Protein AF-A0A1I6E924-F1 (afdb_monomer_lite)

pLDDT: mean 87.47, std 10.41, range [47.47, 98.12]

Secondary structure (DSSP, 8-state):
--HHHHHHHHHHHHHHHHHHHHHHHHTSPPPEEEEEESSSEEEEES---SSHHHHHHHHHHHHHHHHHHTT----SEEEEEEEE-TT-SB-TTT-TTS-EEE-TT--SS--EEE--EEEEEEEETTS-EEEEE-SSS-EEEEE-TT--EEEE--TTHHHHHHHHHHHHT-GGGG-

Foldseek 3Di:
DPPVVVVVVVVVVVVVVVVVVVVVVLPDDKDFPDWDQDVATETEIQDFHDDPVRNVVSCVVCVVVSCVVVVVPDQAKHKYWYFYQVVHFAACVGCVPAPWDFDPPDPDPRRIGRGGTQWMWMAHNQRWIWIWGDDPDTWIWIQHNVRDIDTDDPPCPVVVVVVVVCVVPPPVVVD

Radius of gyration: 21.24 Å; chains: 1; bounding box: 61×48×50 Å

Sequence (175 aa):
MSNRRGHIFKKISLVFLIVALYNLWTLKPVTILYTGTERFNDVVVDHLPLTDRDRIQWFRNHREELKKRFNISNIFYYKIFVWDVGNGFTNHILSRHSDLYCFDKMQSEKNCIDKNRLLTIEVYIDGNEIYTVHGYSDITYTIGKDGIIKMNRDEHFFERVYDNVMQSINPLNYL

Structure (mmCIF, N/CA/C/O backbone):
data_AF-A0A1I6E924-F1
#
_entry.id   AF-A0A1I6E924-F1
#
loop_
_atom_site.group_PDB
_atom_site.id
_atom_site.type_symbol
_atom_site.label_atom_id
_atom_site.label_alt_id
_atom_site.label_comp_id
_atom_site.label_asym_id
_atom_site.label_entity_id
_atom_site.label_seq_id
_atom_site.pdbx_PDB_ins_code
_atom_site.Cartn_x
_atom_site.Cartn_y
_atom_site.Cartn_z
_atom_site.occupancy
_atom_site.B_iso_or_equiv
_atom_site.auth_seq_id
_atom_site.auth_comp_id
_atom_site.auth_asym_id
_atom_site.auth_atom_id
_atom_site.pdbx_PDB_model_num
ATOM 1 N N . MET A 1 1 ? -34.227 28.969 -28.175 1.00 47.47 1 MET A N 1
ATOM 2 C CA . MET A 1 1 ? -33.778 28.444 -26.856 1.00 47.47 1 MET A CA 1
ATOM 3 C C . MET A 1 1 ? -33.783 26.904 -26.730 1.00 47.47 1 MET A C 1
ATOM 5 O O . MET A 1 1 ? -33.523 26.406 -25.643 1.00 47.47 1 MET A O 1
ATOM 9 N N . SER A 1 2 ? -33.979 26.128 -27.811 1.00 58.66 2 SER A N 1
ATOM 10 C CA . SER A 1 2 ? -34.038 24.647 -27.760 1.00 58.66 2 SER A CA 1
ATOM 11 C C . SER A 1 2 ? -32.656 23.953 -27.776 1.00 58.66 2 SER A C 1
ATOM 13 O O . SER A 1 2 ? -32.424 22.994 -27.044 1.00 58.66 2 SER A O 1
ATOM 15 N N . ASN A 1 3 ? -31.677 24.501 -28.509 1.00 60.69 3 ASN A N 1
ATOM 16 C CA . ASN A 1 3 ? -30.399 23.815 -28.754 1.00 60.69 3 ASN A CA 1
ATOM 17 C C . ASN A 1 3 ? -29.500 23.681 -27.499 1.00 60.69 3 ASN A C 1
ATOM 19 O O . ASN A 1 3 ? -28.828 22.671 -27.306 1.00 60.69 3 ASN A O 1
ATOM 23 N N . ARG A 1 4 ? -29.532 24.654 -26.570 1.00 62.75 4 ARG A N 1
ATOM 24 C CA . ARG A 1 4 ? -28.708 24.607 -25.340 1.00 62.75 4 ARG A CA 1
ATOM 25 C C . ARG A 1 4 ? -29.098 23.467 -24.393 1.00 62.75 4 ARG A C 1
ATOM 27 O O . ARG A 1 4 ? -28.208 22.883 -23.784 1.00 62.75 4 ARG A O 1
ATOM 34 N N . ARG A 1 5 ? -30.388 23.116 -24.288 1.00 67.38 5 ARG A N 1
ATOM 35 C CA . ARG A 1 5 ? -30.843 22.015 -23.416 1.00 67.38 5 ARG A CA 1
ATOM 36 C C . ARG A 1 5 ? -30.330 20.665 -23.914 1.00 67.38 5 ARG A C 1
ATOM 38 O O . ARG A 1 5 ? -29.788 19.910 -23.117 1.00 67.38 5 ARG A O 1
ATOM 45 N N . GLY A 1 6 ? -30.397 20.403 -25.221 1.00 71.31 6 GLY A N 1
ATOM 46 C CA . GLY A 1 6 ? -29.863 19.170 -25.815 1.00 71.31 6 GLY A CA 1
ATOM 47 C C . GLY A 1 6 ? -28.355 18.998 -25.595 1.00 71.31 6 GLY A C 1
ATOM 48 O O . GLY A 1 6 ? -27.899 17.904 -25.267 1.00 71.31 6 GLY A O 1
ATOM 49 N N . HIS A 1 7 ? -27.577 20.082 -25.691 1.00 72.00 7 HIS A N 1
ATOM 50 C CA . HIS A 1 7 ? -26.144 20.046 -25.382 1.00 72.00 7 HIS A CA 1
ATOM 51 C C . HIS A 1 7 ? -25.854 19.804 -23.894 1.00 72.00 7 HIS A C 1
ATOM 53 O O . HIS A 1 7 ? -24.906 19.089 -23.577 1.00 72.00 7 HIS A O 1
ATOM 59 N N . ILE A 1 8 ? -26.663 20.357 -22.984 1.00 81.50 8 ILE A N 1
ATOM 60 C CA . ILE A 1 8 ? -26.522 20.125 -21.537 1.00 81.50 8 ILE A CA 1
ATOM 61 C C . ILE A 1 8 ? -26.845 18.665 -21.191 1.00 81.50 8 ILE A C 1
ATOM 63 O O . ILE A 1 8 ? -26.044 18.019 -20.521 1.00 81.50 8 ILE A O 1
ATOM 67 N N . PHE A 1 9 ? -27.943 18.106 -21.709 1.00 84.06 9 PHE A N 1
ATOM 68 C CA . PHE A 1 9 ? -28.298 16.701 -21.473 1.00 84.06 9 PHE A CA 1
ATOM 69 C C . PHE A 1 9 ? -27.243 15.724 -22.010 1.00 84.06 9 PHE A C 1
ATOM 71 O O . PHE A 1 9 ? -26.883 14.779 -21.311 1.00 84.06 9 PHE A O 1
ATOM 78 N N . LYS A 1 10 ? -26.676 15.977 -23.199 1.00 85.88 10 LYS A N 1
ATOM 79 C CA . LYS A 1 10 ? -25.568 15.168 -23.741 1.00 85.88 10 LYS A CA 1
ATOM 80 C C . LYS A 1 10 ? -24.323 15.217 -22.852 1.00 85.88 10 LYS A C 1
ATOM 82 O O . LYS A 1 10 ? -23.704 14.184 -22.624 1.00 85.88 10 LYS A O 1
ATOM 87 N N . LYS A 1 11 ? -23.971 16.393 -22.317 1.00 90.88 11 LYS A N 1
ATOM 88 C CA . LYS A 1 11 ? -22.838 16.539 -21.387 1.00 90.88 11 LYS A CA 1
ATOM 89 C C . LYS A 1 11 ? -23.079 15.800 -20.071 1.00 90.88 11 LYS A C 1
ATOM 91 O O . LYS A 1 11 ? -22.184 15.103 -19.613 1.00 90.88 11 LYS A O 1
ATOM 96 N N . ILE A 1 12 ? -24.279 15.906 -19.497 1.00 92.00 12 ILE A N 1
ATOM 97 C CA . ILE A 1 12 ? -24.643 15.186 -18.264 1.00 92.00 12 ILE A CA 1
ATOM 98 C C . ILE A 1 12 ? -24.572 13.672 -18.488 1.00 92.00 12 ILE A C 1
ATOM 100 O O . ILE A 1 12 ? -23.966 12.962 -17.691 1.00 92.00 12 ILE A O 1
ATOM 104 N N . SER A 1 13 ? -25.128 13.184 -19.599 1.00 92.56 13 SER A N 1
ATOM 105 C CA . SER A 1 13 ? -25.064 11.766 -19.963 1.00 92.56 13 SER A CA 1
ATOM 106 C C . SER A 1 13 ? -23.622 11.279 -20.143 1.00 92.56 13 SER A C 1
ATOM 108 O O . SER A 1 13 ? -23.290 10.197 -19.667 1.00 92.56 13 SER A O 1
ATOM 110 N N . LEU A 1 14 ? -22.748 12.089 -20.751 1.00 94.12 14 LEU A N 1
ATOM 111 C CA . LEU A 1 14 ? -21.329 11.761 -20.905 1.00 94.12 14 LEU A CA 1
ATOM 112 C C . LEU A 1 14 ? -20.602 11.676 -19.555 1.00 94.12 14 LEU A C 1
ATOM 114 O O . LEU A 1 14 ? -19.865 10.723 -19.324 1.00 94.12 14 LEU A O 1
ATOM 118 N N . VAL A 1 15 ? -20.826 12.635 -18.652 1.00 95.00 15 VAL A N 1
ATOM 119 C CA . VAL A 1 15 ? -20.234 12.605 -17.302 1.00 95.00 15 VAL A CA 1
ATOM 120 C C . VAL A 1 15 ? -20.700 11.368 -16.539 1.00 95.00 15 VAL A C 1
ATOM 122 O O . VAL A 1 15 ? -19.879 10.675 -15.945 1.00 95.00 15 VAL A O 1
ATOM 125 N N . PHE A 1 16 ? -21.993 11.046 -16.603 1.00 94.00 16 PHE A N 1
ATOM 126 C CA . PHE A 1 16 ? -22.534 9.848 -15.965 1.00 94.00 16 PHE A CA 1
ATOM 127 C C . PHE A 1 16 ? -21.889 8.567 -16.510 1.00 94.00 16 PHE A C 1
ATOM 129 O O . PHE A 1 16 ? -21.521 7.689 -15.735 1.00 94.00 16 PHE A O 1
ATOM 136 N N . LEU A 1 17 ? -21.688 8.483 -17.829 1.00 95.12 17 LEU A N 1
ATOM 137 C CA . LEU A 1 17 ? -21.018 7.349 -18.464 1.00 95.12 17 LEU A CA 1
ATOM 138 C C . LEU A 1 17 ? -19.559 7.210 -18.001 1.00 95.12 17 LEU A C 1
ATOM 140 O O . LEU A 1 17 ? -19.130 6.106 -17.685 1.00 95.12 17 LEU A O 1
ATOM 144 N N . ILE A 1 18 ? -18.813 8.315 -17.897 1.00 94.56 18 ILE A N 1
ATOM 145 C CA . ILE A 1 18 ? -17.428 8.310 -17.394 1.00 94.56 18 ILE A CA 1
ATOM 146 C C . ILE A 1 18 ? -17.382 7.824 -15.941 1.00 94.56 18 ILE A C 1
ATOM 148 O O . ILE A 1 18 ? -16.581 6.953 -15.611 1.00 94.56 18 ILE A O 1
ATOM 152 N N . VAL A 1 19 ? -18.268 8.339 -15.082 1.00 91.88 19 VAL A N 1
ATOM 153 C CA . VAL A 1 19 ? -18.359 7.908 -13.680 1.00 91.88 19 VAL A CA 1
ATOM 154 C C . VAL A 1 19 ? -18.721 6.425 -13.594 1.00 91.88 19 VAL A C 1
ATOM 156 O O . VAL A 1 19 ? -18.102 5.694 -12.825 1.00 91.88 19 VAL A O 1
ATOM 159 N N . ALA A 1 20 ? -19.674 5.948 -14.397 1.00 90.19 20 ALA A N 1
ATOM 160 C CA . ALA A 1 20 ? -20.067 4.542 -14.417 1.00 90.19 20 ALA A CA 1
ATOM 161 C C . ALA A 1 20 ? -18.916 3.627 -14.860 1.00 90.19 20 ALA A C 1
ATOM 163 O O . ALA A 1 20 ? -18.651 2.627 -14.200 1.00 90.19 20 ALA A O 1
ATOM 164 N N . LEU A 1 21 ? -18.195 3.989 -15.926 1.00 91.25 21 LEU A N 1
ATOM 165 C CA . LEU A 1 21 ? -17.024 3.243 -16.396 1.00 91.25 21 LEU A CA 1
ATOM 166 C C . LEU A 1 21 ? -15.906 3.218 -15.349 1.00 91.25 21 LEU A C 1
ATOM 168 O O . LEU A 1 21 ? -15.297 2.173 -15.133 1.00 91.25 21 LEU A O 1
ATOM 172 N N . TYR A 1 22 ? -15.675 4.338 -14.664 1.00 85.88 22 TYR A N 1
ATOM 173 C CA . TYR A 1 22 ? -14.697 4.415 -13.584 1.00 85.88 22 TYR A CA 1
ATOM 174 C C . TYR A 1 22 ? -15.070 3.504 -12.407 1.00 85.88 22 TYR A C 1
ATOM 176 O O . TYR A 1 22 ? -14.243 2.721 -11.947 1.00 85.88 22 TYR A O 1
ATOM 184 N N . ASN A 1 23 ? -16.335 3.524 -11.970 1.00 82.12 23 ASN A N 1
ATOM 185 C CA . ASN A 1 23 ? -16.822 2.608 -10.935 1.00 82.12 23 ASN A CA 1
ATOM 186 C C . ASN A 1 23 ? -16.723 1.144 -11.390 1.00 82.12 23 ASN A C 1
ATOM 188 O O . ASN A 1 23 ? -16.299 0.291 -10.616 1.00 82.12 23 ASN A O 1
ATOM 192 N N . LEU A 1 24 ? -17.040 0.839 -12.651 1.00 85.94 24 LEU A N 1
ATOM 193 C CA . LEU A 1 24 ? -16.908 -0.517 -13.184 1.00 85.94 24 LEU A CA 1
ATOM 194 C C . LEU A 1 24 ? -15.450 -1.001 -13.141 1.00 85.94 24 LEU A C 1
ATOM 196 O O . LEU A 1 24 ? -15.193 -2.146 -12.778 1.00 85.94 24 LEU A O 1
ATOM 200 N N . TRP A 1 25 ? -14.493 -0.125 -13.456 1.00 81.88 25 TRP A N 1
ATOM 201 C CA . TRP A 1 25 ? -13.068 -0.436 -13.365 1.00 81.88 25 TRP A CA 1
ATOM 202 C C . TRP A 1 25 ? -12.639 -0.770 -11.928 1.00 81.88 25 TRP A C 1
ATOM 204 O O . TRP A 1 25 ? -11.890 -1.723 -11.730 1.00 81.88 25 TRP A O 1
ATOM 214 N N . THR A 1 26 ? -13.190 -0.086 -10.917 1.00 74.75 26 THR A N 1
ATOM 215 C CA . THR A 1 26 ? -12.898 -0.390 -9.499 1.00 74.75 26 THR A CA 1
ATOM 216 C C . THR A 1 26 ? -13.417 -1.749 -9.019 1.00 74.75 26 THR A C 1
ATOM 218 O O . THR A 1 26 ? -12.947 -2.247 -7.999 1.00 74.75 26 THR A O 1
ATOM 221 N N . LEU A 1 27 ? -14.346 -2.377 -9.752 1.00 80.50 27 LEU A N 1
ATOM 222 C CA . LEU A 1 27 ? -14.830 -3.732 -9.458 1.00 80.50 27 LEU A CA 1
ATOM 223 C C . LEU A 1 27 ? -13.893 -4.825 -9.989 1.00 80.50 27 LEU A C 1
ATOM 225 O O . LEU A 1 27 ? -14.070 -5.998 -9.655 1.00 80.50 27 LEU A O 1
ATOM 229 N N . LYS A 1 28 ? -12.908 -4.470 -10.825 1.00 86.31 28 LYS A N 1
ATOM 230 C CA . LYS A 1 28 ? -11.914 -5.423 -11.320 1.00 86.31 28 LYS A CA 1
ATOM 231 C C . LYS A 1 28 ? -11.106 -5.966 -10.130 1.00 86.31 28 LYS A C 1
ATOM 233 O O . LYS A 1 28 ? -10.634 -5.170 -9.312 1.00 86.31 28 LYS A O 1
ATOM 238 N N . PRO A 1 29 ? -10.902 -7.294 -10.031 1.00 90.19 29 PRO A N 1
ATOM 239 C CA . PRO A 1 29 ? -10.067 -7.858 -8.983 1.00 90.19 29 PRO A CA 1
ATOM 240 C C . PRO A 1 29 ? -8.649 -7.293 -9.079 1.00 90.19 29 PRO A C 1
ATOM 242 O O . PRO A 1 29 ? -8.109 -7.117 -10.172 1.00 90.19 29 PRO A O 1
ATOM 245 N N . VAL A 1 30 ? -8.069 -7.016 -7.918 1.00 95.31 30 VAL A N 1
ATOM 246 C CA . VAL A 1 30 ? -6.674 -6.596 -7.797 1.00 95.31 30 VAL A CA 1
ATOM 247 C C . VAL A 1 30 ? -5.767 -7.774 -8.121 1.00 95.31 30 VAL A C 1
ATOM 249 O O . VAL A 1 30 ? -5.937 -8.867 -7.576 1.00 95.31 30 VAL A O 1
ATOM 252 N N . THR A 1 31 ? -4.781 -7.535 -8.971 1.00 95.56 31 THR A N 1
ATOM 253 C CA . THR A 1 31 ? -3.788 -8.522 -9.381 1.00 95.56 31 THR A CA 1
ATOM 254 C C . THR A 1 31 ? -2.476 -8.254 -8.658 1.00 95.56 31 THR A C 1
ATOM 256 O O . THR A 1 31 ? -1.911 -7.169 -8.766 1.00 95.56 31 THR A O 1
ATOM 259 N N . ILE A 1 32 ? -1.953 -9.258 -7.950 1.00 97.06 32 ILE A N 1
ATOM 260 C CA . ILE A 1 32 ? -0.607 -9.206 -7.367 1.00 97.06 32 ILE A CA 1
ATOM 261 C C . ILE A 1 32 ? 0.406 -9.556 -8.459 1.00 97.06 32 ILE A C 1
ATOM 263 O O . ILE A 1 32 ? 0.417 -10.679 -8.963 1.00 97.06 32 ILE A O 1
ATOM 267 N N . LEU A 1 33 ? 1.256 -8.596 -8.816 1.00 96.94 33 LEU A N 1
ATOM 268 C CA . LEU A 1 33 ? 2.234 -8.710 -9.900 1.00 96.94 33 LEU A CA 1
ATOM 269 C C . LEU A 1 33 ? 3.599 -9.195 -9.405 1.00 96.94 33 LEU A C 1
ATOM 271 O O . LEU A 1 33 ? 4.295 -9.917 -10.114 1.00 96.94 33 LEU A O 1
ATOM 275 N N . TYR A 1 34 ? 3.975 -8.814 -8.185 1.00 96.50 34 TYR A N 1
ATOM 276 C CA . TYR A 1 34 ? 5.224 -9.231 -7.555 1.00 96.50 34 TYR A CA 1
ATOM 277 C C . TYR A 1 34 ? 5.072 -9.282 -6.038 1.00 96.50 34 TYR A C 1
ATOM 279 O O . TYR A 1 34 ? 4.358 -8.475 -5.441 1.00 96.50 34 TYR A O 1
ATOM 287 N N . THR A 1 35 ? 5.769 -10.231 -5.420 1.00 96.62 35 THR A N 1
ATOM 288 C CA . THR A 1 35 ? 5.972 -10.284 -3.972 1.00 96.62 35 THR A CA 1
ATOM 289 C C . THR A 1 35 ? 7.431 -10.592 -3.698 1.00 96.62 35 THR A C 1
ATOM 291 O O . THR A 1 35 ? 7.940 -11.586 -4.216 1.00 96.62 35 THR A O 1
ATOM 294 N N . GLY A 1 36 ? 8.076 -9.791 -2.861 1.00 94.00 36 GLY A N 1
ATOM 295 C CA . GLY A 1 36 ? 9.464 -9.994 -2.460 1.00 94.00 36 GLY A CA 1
ATOM 296 C C . GLY A 1 36 ? 9.684 -9.536 -1.029 1.00 94.00 36 GLY A C 1
ATOM 297 O O . GLY A 1 36 ? 8.972 -8.672 -0.535 1.00 94.00 36 GLY A O 1
ATOM 298 N N . THR A 1 37 ? 10.653 -10.133 -0.346 1.00 91.06 37 THR A N 1
ATOM 299 C CA . THR A 1 37 ? 11.091 -9.645 0.964 1.00 91.06 37 THR A CA 1
ATOM 300 C C . THR A 1 37 ? 12.454 -9.012 0.776 1.00 91.06 37 THR A C 1
ATOM 302 O O . THR A 1 37 ? 13.433 -9.745 0.673 1.00 91.06 37 THR A O 1
ATOM 305 N N . GLU A 1 38 ? 12.529 -7.686 0.718 1.00 83.94 38 GLU A N 1
ATOM 306 C CA . GLU A 1 38 ? 13.797 -6.953 0.665 1.00 83.94 38 GLU A CA 1
ATOM 307 C C . GLU A 1 38 ? 14.247 -6.600 2.090 1.00 83.94 38 GLU A C 1
ATOM 309 O O . GLU A 1 38 ? 14.634 -7.484 2.860 1.00 83.94 38 GLU A O 1
ATOM 314 N N . ARG A 1 39 ? 14.149 -5.319 2.475 1.00 82.00 39 ARG A N 1
ATOM 315 C CA . ARG A 1 39 ? 14.221 -4.867 3.877 1.00 82.00 39 ARG A CA 1
ATOM 316 C C . ARG A 1 39 ? 12.924 -5.139 4.638 1.00 82.00 39 ARG A C 1
ATOM 318 O O . ARG A 1 39 ? 12.950 -5.347 5.847 1.00 82.00 39 ARG A O 1
ATOM 325 N N . PHE A 1 40 ? 11.806 -5.089 3.924 1.00 87.44 40 PHE A N 1
ATOM 326 C CA . PHE A 1 40 ? 10.458 -5.343 4.412 1.00 87.44 40 PHE A CA 1
ATOM 327 C C . PHE A 1 40 ? 9.761 -6.294 3.436 1.00 87.44 40 PHE A C 1
ATOM 329 O O . PHE A 1 40 ? 10.371 -6.741 2.466 1.00 87.44 40 PHE A O 1
ATOM 336 N N . ASN A 1 41 ? 8.510 -6.653 3.711 1.00 94.62 41 ASN A N 1
ATOM 337 C CA . ASN A 1 41 ? 7.725 -7.446 2.773 1.00 94.62 41 ASN A CA 1
ATOM 338 C C . ASN A 1 41 ? 7.037 -6.511 1.781 1.00 94.62 41 ASN A C 1
ATOM 340 O O . ASN A 1 41 ? 6.268 -5.642 2.182 1.00 94.62 41 ASN A O 1
ATOM 344 N N . ASP A 1 42 ? 7.291 -6.708 0.500 1.00 96.94 42 ASP A N 1
ATOM 345 C CA . ASP A 1 42 ? 6.820 -5.850 -0.573 1.00 96.94 42 ASP A CA 1
ATOM 346 C C . ASP A 1 42 ? 5.835 -6.608 -1.460 1.00 96.94 42 ASP A C 1
ATOM 348 O O . ASP A 1 42 ? 6.085 -7.739 -1.887 1.00 96.94 42 ASP A O 1
ATOM 352 N N . VAL A 1 43 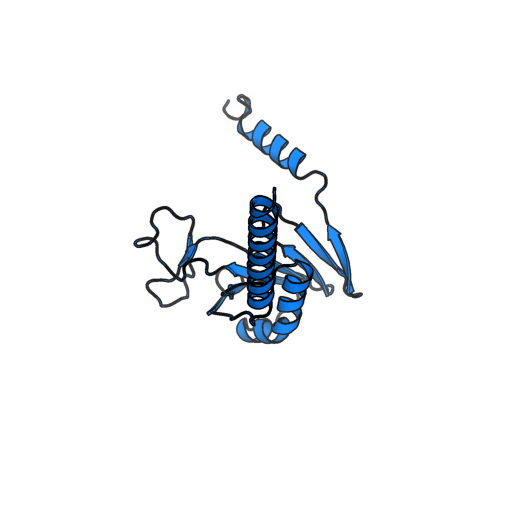? 4.701 -5.973 -1.743 1.00 98.00 43 VAL A N 1
ATOM 353 C CA . VAL A 1 43 ? 3.661 -6.454 -2.654 1.00 98.00 43 VAL A CA 1
ATOM 354 C C . VAL A 1 43 ? 3.453 -5.395 -3.724 1.00 98.00 43 VAL A C 1
ATOM 356 O O . VAL A 1 43 ? 3.146 -4.254 -3.400 1.00 98.00 43 VAL A O 1
ATOM 359 N N . VAL A 1 44 ? 3.582 -5.759 -4.995 1.00 97.94 44 VAL A N 1
ATOM 360 C CA . VAL A 1 44 ? 3.275 -4.869 -6.124 1.00 97.94 44 VAL A CA 1
ATOM 361 C C . VAL A 1 44 ? 1.955 -5.302 -6.737 1.00 97.94 44 VAL A C 1
ATOM 363 O O . VAL A 1 44 ? 1.773 -6.488 -7.031 1.00 97.94 44 VAL A O 1
ATOM 366 N N . VAL A 1 45 ? 1.044 -4.353 -6.936 1.00 97.88 45 VAL A N 1
ATOM 367 C CA . VAL A 1 45 ? -0.292 -4.594 -7.496 1.00 97.88 45 VAL A CA 1
ATOM 368 C C . VAL A 1 45 ? -0.561 -3.721 -8.718 1.00 97.88 45 VAL A C 1
ATOM 370 O O . VAL A 1 45 ? 0.080 -2.688 -8.897 1.00 97.88 45 VAL A O 1
ATOM 373 N N . ASP A 1 46 ? -1.509 -4.134 -9.564 1.00 96.12 46 ASP A N 1
ATOM 374 C CA . ASP A 1 46 ? -1.967 -3.326 -10.704 1.00 96.12 46 ASP A CA 1
ATOM 375 C C . ASP A 1 46 ? -2.812 -2.121 -10.274 1.00 96.12 46 ASP A C 1
ATOM 377 O O . ASP A 1 46 ? -2.720 -1.051 -10.870 1.00 96.12 46 ASP A O 1
ATOM 381 N N . HIS A 1 47 ? -3.624 -2.289 -9.233 1.00 93.75 47 HIS A N 1
ATOM 382 C CA . HIS A 1 47 ? -4.380 -1.224 -8.583 1.00 93.75 47 HIS A CA 1
ATOM 383 C C . HIS A 1 47 ? -4.776 -1.647 -7.166 1.00 93.75 47 HIS A C 1
ATOM 385 O O . HIS A 1 47 ? -4.675 -2.811 -6.789 1.00 93.75 47 HIS A O 1
ATOM 391 N N . LEU A 1 48 ? -5.284 -0.706 -6.373 1.00 93.31 48 LEU A N 1
ATOM 392 C CA . LEU A 1 48 ? -6.054 -1.013 -5.169 1.00 93.31 48 LEU A CA 1
ATOM 393 C C . LEU A 1 48 ? -7.475 -0.452 -5.289 1.00 93.31 48 LEU A C 1
ATOM 395 O O . LEU A 1 48 ? -7.711 0.451 -6.097 1.00 93.31 48 LEU A O 1
ATOM 399 N N . PRO A 1 49 ? -8.427 -0.943 -4.474 1.00 92.50 49 PRO A N 1
ATOM 400 C CA . PRO A 1 49 ? -9.749 -0.349 -4.391 1.00 92.50 49 PRO A CA 1
ATOM 401 C C . PRO A 1 49 ? -9.695 1.142 -4.049 1.00 92.50 49 PRO A C 1
ATOM 403 O O . PRO A 1 49 ? -8.753 1.640 -3.422 1.00 92.50 49 PRO A O 1
ATOM 406 N N . LEU A 1 50 ? -10.737 1.860 -4.460 1.00 87.00 50 LEU A N 1
ATOM 407 C CA . LEU A 1 50 ? -10.765 3.314 -4.371 1.00 87.00 50 LEU A CA 1
ATOM 408 C C . LEU A 1 50 ? -10.776 3.818 -2.924 1.00 87.00 50 LEU A C 1
ATOM 410 O O . LEU A 1 50 ? -10.071 4.773 -2.613 1.00 87.00 50 LEU A O 1
ATOM 414 N N . THR A 1 51 ? -11.577 3.193 -2.060 1.00 89.56 51 THR A N 1
ATOM 415 C CA . THR A 1 51 ? -11.795 3.673 -0.691 1.00 89.56 51 THR A CA 1
ATOM 416 C C . THR A 1 51 ? -10.819 3.041 0.293 1.00 89.56 51 THR A C 1
ATOM 418 O O . THR A 1 51 ? -10.486 1.863 0.178 1.00 89.56 51 THR A O 1
ATOM 421 N N . ASP A 1 52 ? -10.421 3.794 1.317 1.00 92.50 52 ASP A N 1
ATOM 422 C CA . ASP A 1 52 ? -9.519 3.328 2.379 1.00 92.50 52 ASP A CA 1
ATOM 423 C C . ASP A 1 52 ? -10.024 2.037 3.034 1.00 92.50 52 ASP A C 1
ATOM 425 O O . ASP A 1 52 ? -9.268 1.086 3.240 1.00 92.50 52 ASP A O 1
ATOM 429 N N . ARG A 1 53 ? -11.339 1.962 3.276 1.00 91.06 53 ARG A N 1
ATOM 430 C CA . ARG A 1 53 ? -12.006 0.766 3.800 1.00 91.06 53 ARG A CA 1
ATOM 431 C C . ARG A 1 53 ? -11.775 -0.445 2.902 1.00 91.06 53 ARG A C 1
ATOM 433 O O . ARG A 1 53 ? -11.440 -1.516 3.406 1.00 91.06 53 ARG A O 1
ATOM 440 N N . ASP A 1 54 ? -11.956 -0.288 1.596 1.00 92.12 54 ASP A N 1
ATOM 441 C CA . ASP A 1 54 ? -11.835 -1.393 0.650 1.00 92.12 54 ASP A CA 1
ATOM 442 C C . ASP A 1 54 ? -10.370 -1.793 0.430 1.00 92.12 54 ASP A C 1
ATOM 444 O O . ASP A 1 54 ? -10.089 -2.977 0.259 1.00 92.12 54 ASP A O 1
ATOM 448 N N . ARG A 1 55 ? -9.417 -0.853 0.519 1.00 94.12 55 ARG A N 1
ATOM 449 C CA . ARG A 1 55 ? -7.971 -1.156 0.526 1.00 94.12 55 ARG A CA 1
ATOM 450 C C . ARG A 1 55 ? -7.586 -2.025 1.720 1.00 94.12 55 ARG A C 1
ATOM 452 O O . ARG A 1 55 ? -6.916 -3.045 1.562 1.00 94.12 55 ARG A O 1
ATOM 459 N N . ILE A 1 56 ? -8.050 -1.648 2.912 1.00 94.12 56 ILE A N 1
ATOM 460 C CA . ILE A 1 56 ? -7.840 -2.421 4.142 1.00 94.12 56 ILE A CA 1
ATOM 461 C C . ILE A 1 56 ? -8.508 -3.796 4.015 1.00 94.12 56 ILE A C 1
ATOM 463 O O . ILE A 1 56 ? -7.891 -4.819 4.317 1.00 94.12 56 ILE A O 1
ATOM 467 N N . GLN A 1 57 ? -9.751 -3.848 3.528 1.00 93.69 57 GLN A N 1
ATOM 468 C CA . GLN A 1 57 ? -10.473 -5.106 3.343 1.00 93.69 57 GLN A CA 1
ATOM 469 C C . GLN A 1 57 ? -9.783 -6.021 2.326 1.00 93.69 57 GLN A C 1
ATOM 471 O O . GLN A 1 57 ? -9.695 -7.226 2.559 1.00 93.69 57 GLN A O 1
ATOM 476 N N . TRP A 1 58 ? -9.255 -5.463 1.235 1.00 95.75 58 TRP A N 1
ATOM 477 C CA . TRP A 1 58 ? -8.467 -6.206 0.261 1.00 95.75 58 TRP A CA 1
ATOM 478 C C . TRP A 1 58 ? -7.282 -6.902 0.934 1.00 95.75 58 TRP A C 1
ATOM 480 O O . TRP A 1 58 ? -7.132 -8.114 0.773 1.00 95.75 58 TRP A O 1
ATOM 490 N N . PHE A 1 59 ? -6.504 -6.189 1.756 1.00 95.44 59 PHE A N 1
ATOM 491 C CA . PHE A 1 59 ? -5.393 -6.806 2.482 1.00 95.44 59 PHE A CA 1
ATOM 492 C C . PHE A 1 59 ? -5.879 -7.920 3.413 1.00 95.44 59 PHE A C 1
ATOM 494 O O . PHE A 1 59 ? -5.322 -9.016 3.412 1.00 95.44 59 PHE A O 1
ATOM 501 N N . ARG A 1 60 ? -6.940 -7.670 4.192 1.00 93.25 60 ARG A N 1
ATOM 502 C CA . ARG A 1 60 ? -7.495 -8.670 5.119 1.00 93.25 60 ARG A CA 1
ATOM 503 C C . ARG A 1 60 ? -7.926 -9.945 4.393 1.00 93.25 60 ARG A C 1
ATOM 505 O O . ARG A 1 60 ? -7.663 -11.030 4.902 1.00 93.25 60 ARG A O 1
ATOM 512 N N . ASN A 1 61 ? -8.502 -9.821 3.198 1.00 95.12 61 ASN A N 1
ATOM 513 C CA . ASN A 1 61 ? -8.896 -10.962 2.369 1.00 95.12 61 ASN A CA 1
ATOM 514 C C . ASN A 1 61 ? -7.690 -11.762 1.837 1.00 95.12 61 ASN A C 1
ATOM 516 O O . ASN A 1 61 ? -7.795 -12.974 1.688 1.00 95.12 61 ASN A O 1
ATOM 520 N N . HIS A 1 62 ? -6.547 -11.112 1.588 1.00 95.31 62 HIS A N 1
ATOM 521 C CA . HIS A 1 62 ? -5.328 -11.751 1.064 1.00 95.31 62 HIS A CA 1
ATOM 522 C C . HIS A 1 62 ? -4.293 -12.084 2.149 1.00 95.31 62 HIS A C 1
ATOM 524 O O . HIS A 1 62 ? -3.219 -12.606 1.853 1.00 95.31 62 HIS A O 1
ATOM 530 N N . ARG A 1 63 ? -4.586 -11.797 3.420 1.00 92.25 63 ARG A N 1
ATOM 531 C CA . ARG A 1 63 ? -3.617 -11.880 4.519 1.00 92.25 63 ARG A CA 1
ATOM 532 C C . ARG A 1 63 ? -2.946 -13.241 4.624 1.00 92.25 63 ARG A C 1
ATOM 534 O O . ARG A 1 63 ? -1.724 -13.309 4.720 1.00 92.25 63 ARG A O 1
ATOM 541 N N . GLU A 1 64 ? -3.728 -14.315 4.641 1.00 92.38 64 GLU A N 1
ATOM 542 C CA . GLU A 1 64 ? -3.171 -15.659 4.824 1.00 92.38 64 GLU A CA 1
ATOM 543 C C . GLU A 1 64 ? -2.347 -16.102 3.608 1.00 92.38 64 GLU A C 1
ATOM 545 O O . GLU A 1 64 ? -1.312 -16.750 3.767 1.00 92.38 64 GLU A O 1
ATOM 550 N N . GLU A 1 65 ? -2.734 -15.675 2.403 1.00 94.56 65 GLU A N 1
ATOM 551 C CA . GLU A 1 65 ? -1.935 -15.879 1.194 1.00 94.56 65 GLU A CA 1
ATOM 552 C C . GLU A 1 65 ? -0.586 -15.153 1.293 1.00 94.56 65 GLU A C 1
ATOM 554 O O . GLU A 1 65 ? 0.465 -15.763 1.087 1.00 94.56 65 GLU A O 1
ATOM 559 N N . LEU A 1 66 ? -0.597 -13.867 1.656 1.00 94.50 66 LEU A N 1
ATOM 560 C CA . LEU A 1 66 ? 0.611 -13.052 1.783 1.00 94.50 66 LEU A CA 1
ATOM 561 C C . LEU A 1 66 ? 1.533 -13.571 2.892 1.00 94.50 66 LEU A C 1
ATOM 563 O O . LEU A 1 66 ? 2.735 -13.706 2.673 1.00 94.50 66 LEU A O 1
ATOM 567 N N . LYS A 1 67 ? 0.984 -13.950 4.052 1.00 91.62 67 LYS A N 1
ATOM 568 C CA . LYS A 1 67 ? 1.760 -14.574 5.137 1.00 91.62 67 LYS A CA 1
ATOM 569 C C . LYS A 1 67 ? 2.477 -15.831 4.669 1.00 91.62 67 LYS A C 1
ATOM 571 O O . LYS A 1 67 ? 3.647 -16.015 4.998 1.00 91.62 67 LYS A O 1
ATOM 576 N N . LYS A 1 68 ? 1.806 -16.669 3.874 1.00 92.12 68 LYS A N 1
ATOM 577 C CA . LYS A 1 68 ? 2.411 -17.871 3.297 1.00 92.12 68 LYS A CA 1
ATOM 578 C C . LYS A 1 68 ? 3.522 -17.525 2.304 1.00 92.12 68 LYS A C 1
ATOM 580 O O . LYS A 1 68 ? 4.595 -18.111 2.393 1.00 92.12 68 LYS A O 1
ATOM 585 N N . ARG A 1 69 ? 3.296 -16.567 1.394 1.00 93.25 69 ARG A N 1
ATOM 586 C CA . ARG A 1 69 ? 4.296 -16.123 0.398 1.00 93.25 69 ARG A CA 1
ATOM 587 C C . ARG A 1 69 ? 5.570 -15.587 1.052 1.00 93.25 69 ARG A C 1
ATOM 589 O O . ARG A 1 69 ? 6.663 -15.919 0.612 1.00 93.25 69 ARG A O 1
ATOM 596 N N . PHE A 1 70 ? 5.424 -14.807 2.118 1.00 91.88 70 PHE A N 1
ATOM 597 C CA . PHE A 1 70 ? 6.542 -14.222 2.863 1.00 91.88 70 PHE A CA 1
ATOM 598 C C . PHE A 1 70 ? 7.109 -15.141 3.951 1.00 91.88 70 PHE A C 1
ATOM 600 O O . PHE A 1 70 ? 8.009 -14.743 4.687 1.00 91.88 70 PHE A O 1
ATOM 607 N N . ASN A 1 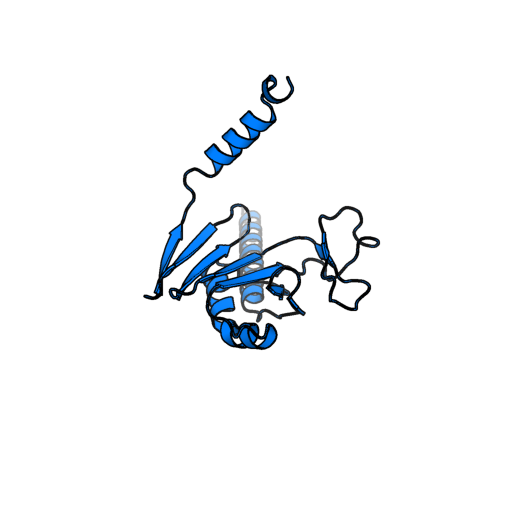71 ? 6.574 -16.360 4.081 1.00 88.88 71 ASN A N 1
ATOM 608 C CA . ASN A 1 71 ? 6.930 -17.309 5.131 1.00 88.88 71 ASN A CA 1
ATOM 609 C C . ASN A 1 71 ? 6.905 -16.671 6.539 1.00 88.88 71 ASN A C 1
ATOM 611 O O . ASN A 1 71 ? 7.767 -16.938 7.380 1.00 88.88 71 ASN A O 1
ATOM 615 N N . ILE A 1 72 ? 5.920 -15.797 6.785 1.00 84.50 72 ILE A N 1
ATOM 616 C CA . ILE A 1 72 ? 5.732 -15.090 8.058 1.00 84.50 72 ILE A CA 1
ATOM 617 C C . ILE A 1 72 ? 5.215 -16.105 9.078 1.00 84.50 72 ILE A C 1
ATOM 619 O O . ILE A 1 72 ? 4.014 -16.342 9.204 1.00 84.50 72 ILE A O 1
ATOM 623 N N . SER A 1 73 ? 6.152 -16.729 9.788 1.00 71.56 73 SER A N 1
ATOM 624 C CA . SER A 1 73 ? 5.893 -17.652 10.896 1.00 71.56 73 SER A CA 1
ATOM 625 C C . SER A 1 73 ? 5.991 -16.973 12.263 1.00 71.56 73 SER A C 1
ATOM 627 O O . SER A 1 73 ? 5.466 -17.493 13.246 1.00 71.56 73 SER A O 1
ATOM 629 N N . ASN A 1 74 ? 6.655 -15.814 12.331 1.00 62.03 74 ASN A N 1
ATOM 630 C CA . ASN A 1 74 ? 6.960 -15.135 13.581 1.00 62.03 74 ASN A CA 1
ATOM 631 C C . ASN A 1 74 ? 5.920 -14.050 13.903 1.00 62.03 74 ASN A C 1
ATOM 633 O O . ASN A 1 74 ? 5.593 -13.207 13.071 1.00 62.03 74 ASN A O 1
ATOM 637 N N . ILE A 1 75 ? 5.406 -14.095 15.130 1.00 63.53 75 ILE A N 1
ATOM 638 C CA . ILE A 1 75 ? 4.212 -13.371 15.598 1.00 63.53 75 ILE A CA 1
ATOM 639 C C . ILE A 1 75 ? 4.520 -12.024 16.268 1.00 63.53 75 ILE A C 1
ATOM 641 O O . ILE A 1 75 ? 3.595 -11.346 16.698 1.00 63.53 75 ILE A O 1
ATOM 645 N N . PHE A 1 76 ? 5.795 -11.628 16.381 1.00 78.69 76 PHE A N 1
ATOM 646 C CA . PHE A 1 76 ? 6.164 -10.421 17.132 1.00 78.69 76 PHE A CA 1
ATOM 647 C C . PHE A 1 76 ? 5.777 -9.125 16.420 1.00 78.69 76 PHE A C 1
ATOM 649 O O . PHE A 1 76 ? 5.176 -8.232 17.016 1.00 78.69 76 PHE A O 1
ATOM 656 N N . TYR A 1 77 ? 6.162 -9.018 15.153 1.00 88.25 77 TYR A N 1
ATOM 657 C CA . TYR A 1 77 ? 5.890 -7.860 14.321 1.00 88.25 77 TYR A CA 1
ATOM 658 C C . TYR A 1 77 ? 6.172 -8.202 12.863 1.00 88.25 77 TYR A C 1
ATOM 660 O O . TYR A 1 77 ? 7.195 -8.822 12.560 1.00 88.25 77 TYR A O 1
ATOM 668 N N . TYR A 1 78 ? 5.310 -7.761 11.954 1.00 91.12 78 TYR A N 1
ATOM 669 C CA . TYR A 1 78 ? 5.654 -7.718 10.540 1.00 91.12 78 TYR A CA 1
ATOM 670 C C . TYR A 1 78 ? 5.082 -6.478 9.870 1.00 91.12 78 TYR A C 1
ATOM 672 O O . TYR A 1 78 ? 4.029 -5.961 10.248 1.00 91.12 78 TYR A O 1
ATOM 680 N N . LYS A 1 79 ? 5.799 -6.032 8.840 1.00 93.81 79 LYS A N 1
ATOM 681 C CA . LYS A 1 79 ? 5.443 -4.887 8.014 1.00 93.81 79 LYS A CA 1
ATOM 682 C C . LYS A 1 79 ? 5.337 -5.311 6.561 1.00 93.81 79 LYS A C 1
ATOM 684 O O . LYS A 1 79 ? 6.211 -6.035 6.073 1.00 93.81 79 LYS A O 1
ATOM 689 N N . ILE A 1 80 ? 4.270 -4.878 5.901 1.00 96.44 80 ILE A N 1
ATOM 690 C CA . ILE A 1 80 ? 4.035 -5.084 4.474 1.00 96.44 80 ILE A CA 1
ATOM 691 C C . ILE A 1 80 ? 3.826 -3.724 3.813 1.00 96.44 80 ILE A C 1
ATOM 693 O O . ILE A 1 80 ? 3.013 -2.923 4.277 1.00 96.44 80 ILE A O 1
ATOM 697 N N . PHE A 1 81 ? 4.536 -3.483 2.719 1.00 97.44 81 PHE A N 1
ATOM 698 C CA . PHE A 1 81 ? 4.290 -2.372 1.816 1.00 97.44 81 PHE A CA 1
ATOM 699 C C . PHE A 1 81 ? 3.564 -2.863 0.574 1.00 97.44 81 PHE A C 1
ATOM 701 O O . PHE A 1 81 ? 3.944 -3.863 -0.031 1.00 97.44 81 PHE A O 1
ATOM 708 N N . VAL A 1 82 ? 2.520 -2.137 0.193 1.00 98.12 82 VAL A N 1
ATOM 709 C CA . VAL A 1 82 ? 1.792 -2.347 -1.052 1.00 98.12 82 VAL A CA 1
ATOM 710 C C . VAL A 1 82 ? 2.101 -1.186 -1.981 1.00 98.12 82 VAL A C 1
ATOM 712 O O . VAL A 1 82 ? 1.852 -0.024 -1.643 1.00 98.12 82 VAL A O 1
ATOM 715 N N . TRP A 1 83 ? 2.640 -1.518 -3.142 1.00 97.81 83 TRP A N 1
ATOM 716 C CA . TRP A 1 83 ? 3.119 -0.589 -4.149 1.00 97.81 83 TRP A CA 1
ATOM 717 C C . TRP A 1 83 ? 2.219 -0.606 -5.377 1.00 97.81 83 TRP A C 1
ATOM 719 O O . TRP A 1 83 ? 1.745 -1.664 -5.798 1.00 97.81 83 TRP A O 1
ATOM 729 N N . ASP A 1 84 ? 2.029 0.570 -5.961 1.00 96.94 84 ASP A N 1
ATOM 730 C CA . ASP A 1 84 ? 1.440 0.723 -7.285 1.00 96.94 84 ASP A CA 1
ATOM 731 C C . ASP A 1 84 ? 2.478 0.388 -8.356 1.00 96.94 84 ASP A C 1
ATOM 733 O O . ASP A 1 84 ? 3.598 0.900 -8.320 1.00 96.94 84 ASP A O 1
ATOM 737 N N . VAL A 1 85 ? 2.113 -0.447 -9.328 1.00 96.75 85 VAL A N 1
ATOM 738 C CA . VAL A 1 85 ? 2.985 -0.715 -10.476 1.00 96.75 85 VAL A CA 1
ATOM 739 C C . VAL A 1 85 ? 3.101 0.497 -11.408 1.00 96.75 85 VAL A C 1
ATOM 741 O O . VAL A 1 85 ? 4.068 0.595 -12.165 1.00 96.75 85 VAL A O 1
ATOM 744 N N . GLY A 1 86 ? 2.122 1.410 -11.384 1.00 94.06 86 GLY A N 1
ATOM 745 C CA . GLY A 1 86 ? 2.092 2.600 -12.228 1.00 94.06 86 GLY A CA 1
ATOM 746 C C . GLY A 1 86 ? 2.206 2.251 -13.714 1.00 94.06 86 GLY A C 1
ATOM 747 O O . GLY A 1 86 ? 1.353 1.571 -14.284 1.00 94.06 86 GLY A O 1
ATOM 748 N N . ASN A 1 87 ? 3.292 2.693 -14.350 1.00 93.75 87 ASN A N 1
ATOM 749 C CA . ASN A 1 87 ? 3.558 2.454 -15.774 1.00 93.75 87 ASN A CA 1
ATOM 750 C C . ASN A 1 87 ? 4.144 1.062 -16.085 1.00 93.75 87 ASN A C 1
ATOM 752 O O . ASN A 1 87 ? 4.491 0.783 -17.235 1.00 93.75 87 ASN A O 1
ATOM 756 N N . GLY A 1 88 ? 4.263 0.186 -15.085 1.00 96.31 88 GLY A N 1
ATOM 757 C CA . GLY A 1 88 ? 4.913 -1.113 -15.213 1.00 96.31 88 GLY A CA 1
ATOM 758 C C . GLY A 1 88 ? 6.335 -1.121 -14.652 1.00 96.31 88 GLY A C 1
ATOM 759 O O . GLY A 1 88 ? 6.896 -0.095 -14.269 1.00 96.31 88 GLY A O 1
ATOM 760 N N . PHE A 1 89 ? 6.943 -2.307 -14.638 1.00 97.25 89 PHE A N 1
ATOM 761 C CA . PHE A 1 89 ? 8.333 -2.457 -14.220 1.00 97.25 89 PHE A CA 1
ATOM 762 C C . PHE A 1 89 ? 9.296 -1.770 -15.200 1.00 97.25 89 PHE A C 1
ATOM 764 O O . PHE A 1 89 ? 9.199 -1.915 -16.422 1.00 97.25 89 PHE A O 1
ATOM 771 N N . THR A 1 90 ? 10.268 -1.058 -14.643 1.00 96.69 90 THR A N 1
ATOM 772 C CA . THR A 1 90 ? 11.268 -0.235 -15.326 1.00 96.69 90 THR A CA 1
ATOM 773 C C . THR A 1 90 ? 12.650 -0.435 -14.694 1.00 96.69 90 THR A C 1
ATOM 775 O O . THR A 1 90 ? 12.853 -1.332 -13.876 1.00 96.69 90 THR A O 1
ATOM 778 N N . ASN A 1 91 ? 13.620 0.387 -15.083 1.00 95.94 91 ASN A N 1
ATOM 779 C CA . ASN A 1 91 ? 14.935 0.488 -14.462 1.00 95.94 91 ASN A CA 1
ATOM 780 C C . ASN A 1 91 ? 15.485 1.916 -14.574 1.00 95.94 91 ASN A C 1
ATOM 782 O O . ASN A 1 91 ? 14.911 2.773 -15.250 1.00 95.94 91 ASN A O 1
ATOM 786 N N . HIS A 1 92 ? 16.636 2.162 -13.949 1.00 92.44 92 HIS A N 1
ATOM 787 C CA . HIS A 1 92 ? 17.292 3.471 -13.976 1.00 92.44 92 HIS A CA 1
ATOM 788 C C . HIS A 1 92 ? 17.695 3.946 -15.379 1.00 92.44 92 HIS A C 1
ATOM 790 O O . HIS A 1 92 ? 17.911 5.138 -15.557 1.00 92.44 92 HIS A O 1
ATOM 796 N N . ILE A 1 93 ? 17.788 3.064 -16.380 1.00 92.25 93 ILE A N 1
ATOM 797 C CA . ILE A 1 93 ? 18.118 3.450 -17.761 1.00 92.25 93 ILE A CA 1
ATOM 798 C C . ILE A 1 93 ? 16.872 3.995 -18.473 1.00 92.25 93 ILE A C 1
ATOM 800 O O . ILE A 1 93 ? 16.943 5.025 -19.145 1.00 92.25 93 ILE A O 1
ATOM 804 N N . LEU A 1 94 ? 15.731 3.321 -18.306 1.00 92.06 94 LEU A N 1
ATOM 805 C CA . LEU A 1 94 ? 14.459 3.672 -18.943 1.00 92.06 94 LEU A CA 1
ATOM 806 C C . LEU A 1 94 ? 13.760 4.852 -18.252 1.00 92.06 94 LEU A C 1
ATOM 808 O O . LEU A 1 94 ? 13.192 5.700 -18.936 1.00 92.06 94 LEU A O 1
ATOM 812 N N . SER A 1 95 ? 13.861 4.951 -16.924 1.00 90.62 95 SER A N 1
ATOM 813 C CA . SER A 1 95 ? 13.192 5.977 -16.109 1.00 90.62 95 SER A CA 1
ATOM 814 C C . SER A 1 95 ? 14.193 6.825 -15.313 1.00 90.62 95 SER A C 1
ATOM 816 O O . SER A 1 95 ? 14.123 6.919 -14.091 1.00 90.62 95 SER A O 1
ATOM 818 N N . ARG A 1 96 ? 15.141 7.472 -16.006 1.00 82.62 96 ARG A N 1
ATOM 819 C CA . ARG A 1 96 ? 16.249 8.246 -15.394 1.00 82.62 96 ARG A CA 1
ATOM 820 C C . ARG A 1 96 ? 15.833 9.403 -14.476 1.00 82.62 96 ARG A C 1
ATOM 822 O O . ARG A 1 96 ? 16.645 9.840 -13.668 1.00 82.62 96 ARG A O 1
ATOM 829 N N . HIS A 1 97 ? 14.622 9.933 -14.637 1.00 86.31 97 HIS A N 1
ATOM 830 C CA . HIS A 1 97 ? 14.146 11.123 -13.918 1.00 86.31 97 HIS A CA 1
ATOM 831 C C . HIS A 1 97 ? 13.056 10.824 -12.880 1.00 86.31 97 HIS A C 1
ATOM 833 O O . HIS A 1 97 ? 12.571 11.751 -12.237 1.00 86.31 97 HIS A O 1
ATOM 839 N N . SER A 1 98 ? 12.668 9.558 -12.721 1.00 88.56 98 SER A N 1
ATOM 840 C CA . SER A 1 98 ? 11.682 9.145 -11.722 1.00 88.56 98 SER A CA 1
ATOM 841 C C . SER A 1 98 ? 12.355 8.848 -10.379 1.00 88.56 98 SER A C 1
ATOM 843 O O . SER A 1 98 ? 13.475 8.338 -10.343 1.00 88.56 98 SER A O 1
ATOM 845 N N . ASP A 1 99 ? 11.651 9.100 -9.273 1.00 93.94 99 ASP A N 1
ATOM 846 C CA . ASP A 1 99 ? 11.987 8.474 -7.987 1.00 93.94 99 ASP A CA 1
ATOM 847 C C . ASP A 1 99 ? 11.554 7.005 -8.073 1.00 93.94 99 ASP A C 1
ATOM 849 O O . ASP A 1 99 ? 10.362 6.714 -8.175 1.00 93.94 99 ASP A O 1
ATOM 853 N N . LEU A 1 100 ? 12.522 6.089 -8.125 1.00 95.25 100 LEU A N 1
ATOM 854 C CA . LEU A 1 100 ? 12.284 4.661 -8.328 1.00 95.25 100 LEU A CA 1
ATOM 855 C C . LEU A 1 100 ? 12.451 3.882 -7.023 1.00 95.25 100 LEU A C 1
ATOM 857 O O . LEU A 1 100 ? 13.325 4.173 -6.206 1.00 95.25 100 LEU A O 1
ATOM 861 N N . TYR A 1 101 ? 11.647 2.835 -6.865 1.00 95.12 101 TYR A N 1
ATOM 862 C CA . TYR A 1 101 ? 11.883 1.773 -5.893 1.00 95.12 101 TYR A CA 1
ATOM 863 C C . TYR A 1 101 ? 12.277 0.499 -6.634 1.00 95.12 101 TYR A C 1
ATOM 865 O O . TYR A 1 101 ? 11.542 0.060 -7.517 1.00 95.12 101 TYR A O 1
ATOM 873 N N . CYS A 1 102 ? 13.427 -0.079 -6.291 1.00 94.88 102 CYS A N 1
ATOM 874 C CA . CYS A 1 102 ? 13.972 -1.258 -6.958 1.00 94.88 102 CYS A CA 1
ATOM 875 C C . CYS A 1 102 ? 14.003 -2.464 -6.020 1.00 94.88 102 CYS A C 1
ATOM 877 O O . CYS A 1 102 ? 14.321 -2.340 -4.838 1.00 94.88 102 CYS A O 1
ATOM 879 N N . PHE A 1 103 ? 13.669 -3.626 -6.573 1.00 95.06 103 PHE A N 1
ATOM 880 C CA . PHE A 1 103 ? 13.637 -4.906 -5.879 1.00 95.06 103 PHE A CA 1
ATOM 881 C C . PHE A 1 103 ? 14.919 -5.678 -6.198 1.00 95.06 103 PHE A C 1
ATOM 883 O O . PHE A 1 103 ? 15.048 -6.270 -7.274 1.00 95.06 103 PHE A O 1
ATOM 890 N N . ASP A 1 104 ? 15.886 -5.655 -5.282 1.00 92.12 104 ASP A N 1
ATOM 891 C CA . ASP A 1 104 ? 17.209 -6.260 -5.485 1.00 92.12 104 ASP A CA 1
ATOM 892 C C . ASP A 1 104 ? 17.137 -7.772 -5.748 1.00 92.12 104 ASP A C 1
ATOM 894 O O . ASP A 1 104 ? 17.967 -8.320 -6.475 1.00 92.12 104 ASP A O 1
ATOM 898 N N . LYS A 1 105 ? 16.135 -8.467 -5.193 1.00 93.00 105 LYS A N 1
ATOM 899 C CA . LYS A 1 105 ? 15.965 -9.919 -5.368 1.00 93.00 105 LYS A CA 1
ATOM 900 C C . LYS A 1 105 ? 15.210 -10.303 -6.638 1.00 93.00 105 LYS A C 1
ATOM 902 O O . LYS A 1 105 ? 15.122 -11.491 -6.956 1.00 93.00 105 LYS A O 1
ATOM 907 N N . MET A 1 106 ? 14.663 -9.341 -7.379 1.00 93.94 106 MET A N 1
ATOM 908 C CA . MET A 1 106 ? 13.987 -9.613 -8.643 1.00 93.94 106 MET A CA 1
ATOM 909 C C . MET A 1 106 ? 15.024 -9.814 -9.759 1.00 93.94 106 MET A C 1
ATOM 911 O O . MET A 1 106 ? 15.785 -8.911 -10.080 1.00 93.94 106 MET A O 1
ATOM 915 N N . GLN A 1 107 ? 15.019 -10.981 -10.411 1.00 92.25 107 GLN A N 1
ATOM 916 C CA . GLN A 1 107 ? 16.012 -11.361 -11.438 1.00 92.25 107 GLN A CA 1
ATOM 917 C C . GLN A 1 107 ? 15.883 -10.613 -12.786 1.00 92.25 107 GLN A C 1
ATOM 919 O O . GLN A 1 107 ? 16.574 -10.937 -13.747 1.00 92.25 107 GLN A O 1
ATOM 924 N N . SER A 1 108 ? 14.971 -9.648 -12.892 1.00 93.38 108 SER A N 1
ATOM 925 C CA . SER A 1 108 ? 14.692 -8.906 -14.125 1.00 93.38 108 SER A CA 1
ATOM 926 C C . SER A 1 108 ? 15.605 -7.687 -14.245 1.00 93.38 108 SER A C 1
ATOM 928 O O . SER A 1 108 ? 15.788 -6.965 -13.274 1.00 93.38 108 SER A O 1
ATOM 930 N N . GLU A 1 109 ? 16.078 -7.362 -15.452 1.00 93.81 109 GLU A N 1
ATOM 931 C CA . GLU A 1 109 ? 16.743 -6.070 -15.712 1.00 93.81 109 GLU A CA 1
ATOM 932 C C . GLU A 1 109 ? 15.803 -4.870 -15.524 1.00 93.81 109 GLU A C 1
ATOM 934 O O . GLU A 1 109 ? 16.254 -3.732 -15.406 1.00 93.81 109 GLU A O 1
ATOM 939 N N . LYS A 1 110 ? 14.488 -5.113 -15.536 1.00 96.19 110 LYS A N 1
ATOM 940 C CA . LYS A 1 110 ? 13.449 -4.161 -15.142 1.00 96.19 110 LYS A CA 1
ATOM 941 C C . LYS A 1 110 ? 12.932 -4.557 -13.762 1.00 96.19 110 LYS A C 1
ATOM 943 O O . LYS A 1 110 ? 11.887 -5.200 -13.668 1.00 96.19 110 LYS A O 1
ATOM 948 N N . ASN A 1 111 ? 13.705 -4.268 -12.722 1.00 96.12 111 ASN A N 1
ATOM 949 C CA . ASN A 1 111 ? 13.387 -4.602 -11.333 1.00 96.12 111 ASN A CA 1
ATOM 950 C C . ASN A 1 111 ? 12.903 -3.405 -10.508 1.00 96.12 111 ASN A C 1
ATOM 952 O O . ASN A 1 111 ? 12.826 -3.504 -9.288 1.00 96.12 111 ASN A O 1
ATOM 956 N N . CYS A 1 112 ? 12.595 -2.278 -11.140 1.00 96.25 112 CYS A N 1
ATOM 957 C CA . CYS A 1 112 ? 12.146 -1.077 -10.451 1.00 96.25 112 CYS A CA 1
ATOM 958 C C . CYS A 1 112 ? 10.715 -0.708 -10.828 1.00 96.25 112 CYS A C 1
ATOM 960 O O . CYS A 1 112 ? 10.215 -1.103 -11.877 1.00 96.25 112 CYS A O 1
ATOM 962 N N . ILE A 1 113 ? 10.081 0.104 -9.994 1.00 96.75 113 ILE A N 1
ATOM 963 C CA . ILE A 1 113 ? 8.806 0.778 -10.256 1.00 96.75 113 ILE A CA 1
ATOM 964 C C . ILE A 1 113 ? 8.935 2.251 -9.871 1.00 96.75 113 ILE A C 1
ATOM 966 O O . ILE A 1 113 ? 9.801 2.604 -9.065 1.00 96.75 113 ILE A O 1
ATOM 970 N N . ASP A 1 114 ? 8.074 3.108 -10.422 1.00 96.19 114 ASP A N 1
ATOM 971 C CA . ASP A 1 114 ? 7.910 4.460 -9.884 1.00 96.19 114 ASP 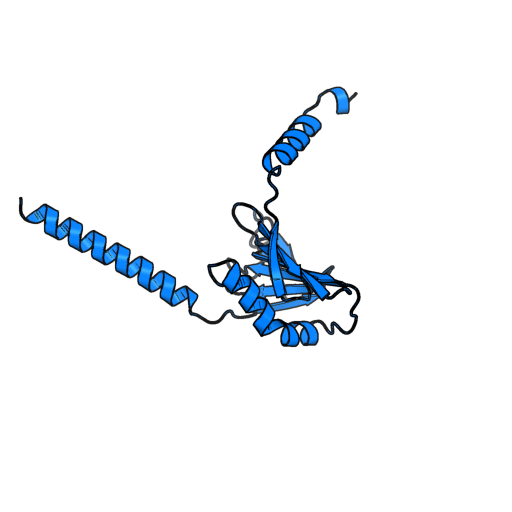A CA 1
ATOM 972 C C . ASP A 1 114 ? 7.494 4.341 -8.407 1.00 96.19 114 ASP A C 1
ATOM 974 O O . ASP A 1 114 ? 6.618 3.554 -8.043 1.00 96.19 114 ASP A O 1
ATOM 978 N N . LYS A 1 115 ? 8.166 5.078 -7.524 1.00 95.19 115 LYS A N 1
ATOM 979 C CA . LYS A 1 115 ? 8.023 4.920 -6.079 1.00 95.19 115 LYS A CA 1
ATOM 980 C C . LYS A 1 115 ? 6.700 5.504 -5.597 1.00 95.19 115 LYS A C 1
ATOM 982 O O . LYS A 1 115 ? 6.618 6.652 -5.168 1.00 95.19 115 LYS A O 1
ATOM 987 N N . ASN A 1 116 ? 5.671 4.669 -5.616 1.00 95.62 116 ASN A N 1
ATOM 988 C CA . ASN A 1 116 ? 4.333 5.017 -5.169 1.00 95.62 116 ASN A CA 1
ATOM 989 C C . ASN A 1 116 ? 3.795 3.937 -4.218 1.00 95.62 116 ASN A C 1
ATOM 991 O O . ASN A 1 116 ? 3.365 2.863 -4.641 1.00 95.62 116 ASN A O 1
ATOM 995 N N . ARG A 1 117 ? 3.849 4.209 -2.908 1.00 95.62 117 ARG A N 1
ATOM 996 C CA . ARG A 1 117 ? 3.224 3.341 -1.897 1.00 95.62 117 ARG A CA 1
ATOM 997 C C . ARG A 1 117 ? 1.745 3.665 -1.831 1.00 95.62 117 ARG A C 1
ATOM 999 O O . ARG A 1 117 ? 1.390 4.832 -1.761 1.00 95.62 117 ARG A O 1
ATOM 1006 N N . LEU A 1 118 ? 0.904 2.639 -1.786 1.00 96.69 118 LEU A N 1
ATOM 1007 C CA . LEU A 1 118 ? -0.547 2.780 -1.659 1.00 96.69 118 LEU A CA 1
ATOM 1008 C C . LEU A 1 118 ? -1.036 2.471 -0.244 1.00 96.69 118 LEU A C 1
ATOM 1010 O O . LEU A 1 118 ? -1.962 3.113 0.258 1.00 96.69 118 LEU A O 1
ATOM 1014 N N . LEU A 1 119 ? -0.430 1.467 0.390 1.00 97.38 119 LEU A N 1
ATOM 1015 C CA . LEU A 1 119 ? -0.823 0.985 1.708 1.00 97.38 119 LEU A CA 1
ATOM 1016 C C . LEU A 1 119 ? 0.397 0.440 2.452 1.00 97.38 119 LEU A C 1
ATOM 1018 O O . LEU A 1 119 ? 1.154 -0.367 1.916 1.00 97.38 119 LEU A O 1
ATOM 1022 N N . THR A 1 120 ? 0.552 0.851 3.703 1.00 97.06 120 THR A N 1
ATOM 1023 C CA . THR A 1 120 ? 1.473 0.233 4.656 1.00 97.06 120 THR A CA 1
ATOM 1024 C C . THR A 1 120 ? 0.660 -0.511 5.704 1.00 97.06 120 THR A C 1
ATOM 1026 O O . THR A 1 120 ? -0.273 0.055 6.270 1.00 97.06 120 THR A O 1
ATOM 1029 N N . ILE A 1 121 ? 1.021 -1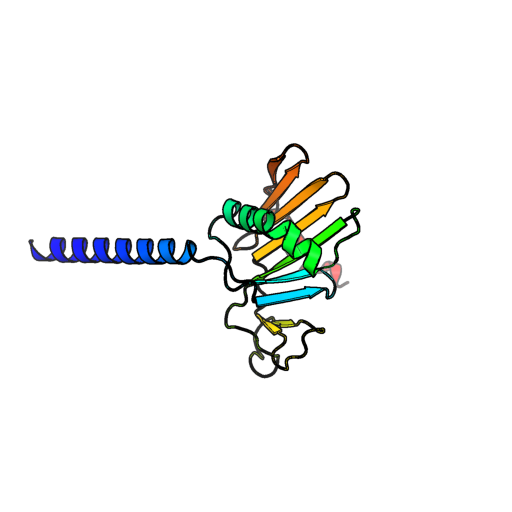.764 5.970 1.00 96.19 121 ILE A N 1
ATOM 1030 C CA . ILE A 1 121 ? 0.414 -2.583 7.016 1.00 96.19 121 ILE A CA 1
ATOM 1031 C C . ILE A 1 121 ? 1.478 -2.944 8.039 1.00 96.19 121 ILE A C 1
ATOM 1033 O O . ILE A 1 121 ? 2.521 -3.488 7.681 1.00 96.19 121 ILE A O 1
ATOM 1037 N N . GLU A 1 122 ? 1.187 -2.694 9.307 1.00 94.12 122 GLU A N 1
ATOM 1038 C CA . GLU A 1 122 ? 2.002 -3.099 10.445 1.00 94.12 122 GLU A CA 1
ATOM 1039 C C . GLU A 1 122 ? 1.141 -3.926 11.388 1.00 94.12 122 GLU A C 1
ATOM 1041 O O . GLU A 1 122 ? 0.061 -3.500 11.790 1.00 94.12 122 GLU A O 1
ATOM 1046 N N . VAL A 1 123 ? 1.602 -5.123 11.727 1.00 91.44 123 VAL A N 1
ATOM 1047 C CA . VAL A 1 123 ? 0.890 -6.022 12.636 1.00 91.44 123 VAL A CA 1
ATOM 1048 C C . VAL A 1 123 ? 1.792 -6.322 13.813 1.00 91.44 123 VAL A C 1
ATOM 1050 O O . VAL A 1 123 ? 2.938 -6.723 13.616 1.00 91.44 123 VAL A O 1
ATOM 1053 N N . TYR A 1 124 ? 1.268 -6.120 15.017 1.00 90.19 124 TYR A N 1
ATOM 1054 C CA . TYR A 1 124 ? 1.982 -6.264 16.280 1.00 90.19 124 TYR A CA 1
ATOM 1055 C C . TYR A 1 124 ? 1.553 -7.529 17.028 1.00 90.19 124 TYR A C 1
ATOM 1057 O O . TYR A 1 124 ? 0.483 -8.094 16.790 1.00 90.19 124 TYR A O 1
ATOM 1065 N N . ILE A 1 125 ? 2.391 -7.963 17.970 1.00 86.19 125 ILE A N 1
ATOM 1066 C CA . ILE A 1 125 ? 2.182 -9.182 18.765 1.00 86.19 125 ILE A CA 1
ATOM 1067 C C . ILE A 1 125 ? 0.898 -9.197 19.592 1.00 86.19 125 ILE A C 1
ATOM 1069 O O . ILE A 1 125 ? 0.313 -10.254 19.824 1.00 86.19 125 ILE A O 1
ATOM 1073 N N . ASP A 1 126 ? 0.448 -8.033 20.044 1.00 84.00 126 ASP A N 1
ATOM 1074 C CA . ASP A 1 126 ? -0.781 -7.879 20.821 1.00 84.00 126 ASP A CA 1
ATOM 1075 C C . ASP A 1 126 ? -2.049 -8.024 19.958 1.00 84.00 126 ASP A C 1
ATOM 1077 O O . ASP A 1 126 ? -3.164 -8.046 20.485 1.00 84.00 126 ASP A O 1
ATOM 1081 N N . GLY A 1 127 ? -1.882 -8.198 18.642 1.00 82.88 127 GLY A N 1
ATOM 1082 C CA . GLY A 1 127 ? -2.953 -8.296 17.662 1.00 82.88 127 GLY A CA 1
ATOM 1083 C C . GLY A 1 127 ? -3.438 -6.941 17.160 1.00 82.88 127 GLY A C 1
ATOM 1084 O O . GLY A 1 127 ? -4.400 -6.911 16.397 1.00 82.88 127 GLY A O 1
ATOM 1085 N N . ASN A 1 128 ? -2.799 -5.840 17.569 1.00 89.31 128 ASN A N 1
ATOM 1086 C CA . ASN A 1 128 ? -3.080 -4.535 17.001 1.00 89.31 128 ASN A CA 1
ATOM 1087 C C . ASN A 1 128 ? -2.509 -4.445 15.589 1.00 89.31 128 ASN A C 1
ATOM 1089 O O . ASN A 1 128 ? -1.401 -4.901 15.293 1.00 89.31 128 ASN A O 1
ATOM 1093 N N . GLU A 1 129 ? -3.280 -3.815 14.717 1.00 92.50 129 GLU A N 1
ATOM 1094 C CA . GLU A 1 129 ? -2.917 -3.614 13.326 1.00 92.50 129 GLU A CA 1
ATOM 1095 C C . GLU A 1 129 ? -2.976 -2.129 13.011 1.00 92.50 129 GLU A C 1
ATOM 1097 O O . GLU A 1 129 ? -3.933 -1.441 13.370 1.00 92.50 129 GLU A O 1
ATOM 1102 N N . ILE A 1 130 ? -1.957 -1.635 12.325 1.00 94.50 130 ILE A N 1
ATOM 1103 C CA . ILE A 1 130 ? -1.892 -0.263 11.851 1.00 94.50 130 ILE A CA 1
ATOM 1104 C C . ILE A 1 130 ? -1.872 -0.292 10.328 1.00 94.50 130 ILE A C 1
ATOM 1106 O O . ILE A 1 130 ? -1.045 -0.964 9.714 1.00 94.50 130 ILE A O 1
ATOM 1110 N N . TYR A 1 131 ? -2.797 0.447 9.728 1.00 95.56 131 TYR A N 1
ATOM 1111 C CA . TYR A 1 131 ? -2.900 0.639 8.290 1.00 95.56 131 TYR A CA 1
ATOM 1112 C C . TYR A 1 131 ? -2.654 2.105 7.979 1.00 95.56 131 TYR A C 1
ATOM 1114 O O . TYR A 1 131 ? -3.448 2.950 8.386 1.00 95.56 131 TYR A O 1
ATOM 1122 N N . THR A 1 132 ? -1.596 2.413 7.240 1.00 95.62 132 THR A N 1
ATOM 1123 C CA . THR A 1 132 ? -1.373 3.759 6.706 1.00 95.62 132 THR A CA 1
ATOM 1124 C C . THR A 1 132 ? -1.728 3.755 5.232 1.00 95.62 132 THR A C 1
ATOM 1126 O O . THR A 1 132 ? -1.061 3.105 4.425 1.00 95.62 132 THR A O 1
ATOM 1129 N N . VAL A 1 133 ? -2.807 4.452 4.888 1.00 95.00 133 VAL A N 1
ATOM 1130 C CA . VAL A 1 133 ? -3.219 4.660 3.505 1.00 95.00 133 VAL A CA 1
ATOM 1131 C C . VAL A 1 133 ? -2.513 5.896 2.977 1.00 95.00 133 VAL A C 1
ATOM 1133 O O . VAL A 1 133 ? -2.615 6.973 3.563 1.00 95.00 133 VAL A O 1
ATOM 1136 N N . HIS A 1 134 ? -1.807 5.719 1.867 1.00 93.62 134 HIS A N 1
ATOM 1137 C CA . HIS A 1 134 ? -1.042 6.774 1.224 1.00 93.62 134 HIS A CA 1
ATOM 1138 C C . HIS A 1 134 ? -1.853 7.430 0.099 1.00 93.62 134 HIS A C 1
ATOM 1140 O O . HIS A 1 134 ? -2.644 6.781 -0.602 1.00 93.62 134 HIS A O 1
ATOM 1146 N N . GLY A 1 135 ? -1.657 8.736 -0.064 1.00 87.00 135 GLY A N 1
ATOM 1147 C CA . GLY A 1 135 ? -2.377 9.563 -1.026 1.00 87.00 135 GLY A CA 1
ATOM 1148 C C . GLY A 1 135 ? -1.938 11.022 -0.938 1.00 87.00 135 GLY A C 1
ATOM 1149 O O . GLY A 1 135 ? -0.758 11.304 -0.767 1.00 87.00 135 GLY A O 1
ATOM 1150 N N . TYR A 1 136 ? -2.889 11.956 -1.036 1.00 81.62 136 TYR A N 1
ATOM 1151 C CA . TYR A 1 136 ? -2.603 13.387 -0.845 1.00 81.62 136 TYR A CA 1
ATOM 1152 C C . TYR A 1 136 ? -2.100 13.699 0.572 1.00 81.62 136 TYR A C 1
ATOM 1154 O O . TYR A 1 136 ? -1.190 14.499 0.763 1.00 81.62 136 TYR A O 1
ATOM 1162 N N . SER A 1 137 ? -2.699 13.042 1.560 1.00 83.00 137 SER A N 1
ATOM 1163 C CA . SER A 1 137 ? -2.257 13.030 2.947 1.00 83.00 137 SER A CA 1
ATOM 1164 C C . SER A 1 137 ? -2.305 11.596 3.437 1.00 83.00 137 SER A C 1
ATOM 1166 O O . SER A 1 137 ? -3.268 10.885 3.137 1.00 83.00 137 SER A O 1
ATOM 1168 N N . ASP A 1 138 ? -1.312 11.196 4.218 1.00 88.81 138 ASP A N 1
ATOM 1169 C CA . ASP A 1 138 ? -1.313 9.879 4.836 1.00 88.81 138 ASP A CA 1
ATOM 1170 C C . ASP A 1 138 ? -2.371 9.825 5.942 1.00 88.81 138 ASP A C 1
ATOM 1172 O O . ASP A 1 138 ? -2.430 10.692 6.817 1.00 88.81 138 ASP A O 1
ATOM 1176 N N . ILE A 1 139 ? -3.213 8.794 5.906 1.00 91.25 139 ILE A N 1
ATOM 1177 C CA . ILE A 1 139 ? -4.220 8.540 6.938 1.00 91.25 139 ILE A CA 1
ATOM 1178 C C . ILE A 1 139 ? -3.896 7.212 7.599 1.00 91.25 139 ILE A C 1
ATOM 1180 O O . ILE A 1 139 ? -3.735 6.194 6.927 1.00 91.25 139 ILE A O 1
ATOM 1184 N N . THR A 1 140 ? -3.825 7.219 8.927 1.00 92.75 140 THR A N 1
ATOM 1185 C CA . THR A 1 140 ? -3.523 6.020 9.705 1.00 92.75 140 THR A CA 1
ATOM 1186 C C . THR A 1 140 ? -4.775 5.501 10.400 1.00 92.75 140 THR A C 1
ATOM 1188 O O . THR A 1 140 ? -5.508 6.253 11.038 1.00 92.75 140 THR A O 1
ATOM 1191 N N . TYR A 1 141 ? -4.996 4.195 10.324 1.00 93.19 141 TYR A N 1
ATOM 1192 C CA . TYR A 1 141 ? -6.055 3.478 11.019 1.00 93.19 141 TYR A CA 1
ATOM 1193 C C . TYR A 1 141 ? -5.436 2.463 11.972 1.00 93.19 141 TYR A C 1
ATOM 1195 O O . TYR A 1 141 ? -4.620 1.648 11.550 1.00 93.19 141 TYR A O 1
ATOM 1203 N N . THR A 1 142 ? -5.846 2.475 13.237 1.00 92.50 142 THR A N 1
ATOM 1204 C CA . THR A 1 142 ? -5.534 1.410 14.194 1.00 92.50 142 THR A CA 1
ATOM 1205 C C . THR A 1 142 ? -6.744 0.509 14.339 1.00 92.50 142 THR A C 1
ATOM 1207 O O . THR A 1 142 ? -7.830 0.977 14.679 1.00 92.50 142 THR A O 1
ATOM 1210 N N . ILE A 1 143 ? -6.555 -0.782 14.098 1.00 89.81 143 ILE A N 1
ATOM 1211 C CA . ILE A 1 143 ? -7.553 -1.811 14.355 1.00 89.81 143 ILE A CA 1
ATOM 1212 C C . ILE A 1 143 ? -7.104 -2.568 15.596 1.00 89.81 143 ILE A C 1
ATOM 1214 O O . ILE A 1 143 ? -6.059 -3.221 15.588 1.00 89.81 143 ILE A O 1
ATOM 1218 N N . GLY A 1 144 ? -7.877 -2.427 16.671 1.00 86.00 144 GLY A N 1
ATOM 1219 C CA . GLY A 1 144 ? -7.657 -3.192 17.890 1.00 86.00 144 GLY A CA 1
ATOM 1220 C C . GLY A 1 144 ? -7.940 -4.675 17.667 1.00 86.00 144 GLY A C 1
ATOM 1221 O O . GLY A 1 144 ? -8.663 -5.055 16.743 1.00 86.00 144 GLY A O 1
ATOM 1222 N N . LYS A 1 145 ? -7.429 -5.535 18.552 1.00 80.44 145 LYS A N 1
ATOM 1223 C CA . LYS A 1 145 ? -7.747 -6.976 18.540 1.00 80.44 145 LYS A CA 1
ATOM 1224 C C . LYS A 1 145 ? -9.257 -7.267 18.636 1.00 80.44 145 LYS A C 1
ATOM 1226 O O . LYS A 1 145 ? -9.719 -8.313 18.190 1.00 80.44 145 LYS A O 1
ATOM 1231 N N . ASP A 1 146 ? -10.020 -6.340 19.210 1.00 80.25 146 ASP A N 1
ATOM 1232 C CA . ASP A 1 146 ? -11.486 -6.348 19.287 1.00 80.25 146 ASP A CA 1
ATOM 1233 C C . ASP A 1 146 ? -12.187 -6.023 17.951 1.00 80.25 146 ASP A C 1
ATOM 1235 O O . ASP A 1 146 ? -13.405 -6.149 17.841 1.00 80.25 146 ASP A O 1
ATOM 1239 N N . GLY A 1 147 ? -11.430 -5.624 16.927 1.00 78.69 147 GLY A N 1
ATOM 1240 C CA . GLY A 1 147 ? -11.935 -5.210 15.623 1.00 78.69 147 GLY A CA 1
ATOM 1241 C C . GLY A 1 147 ? -12.388 -3.751 15.563 1.00 78.69 147 GLY A C 1
ATOM 1242 O O . GLY A 1 147 ? -12.895 -3.330 14.520 1.00 78.69 147 GLY A O 1
ATOM 1243 N N . ILE A 1 148 ? -12.210 -2.966 16.633 1.00 78.38 148 ILE A N 1
ATOM 1244 C CA . ILE A 1 148 ? -12.555 -1.543 16.632 1.00 78.38 148 ILE A CA 1
ATOM 1245 C C . ILE A 1 148 ? -11.551 -0.788 15.766 1.00 78.38 148 ILE A C 1
ATOM 1247 O O . ILE A 1 148 ? -10.345 -0.827 16.004 1.00 78.38 148 ILE A O 1
ATOM 1251 N N . ILE A 1 149 ? -12.073 -0.058 14.780 1.00 84.56 149 ILE A N 1
ATOM 1252 C CA . ILE A 1 149 ? -11.286 0.785 13.882 1.00 84.56 149 ILE A CA 1
ATOM 1253 C C . ILE A 1 149 ? -11.250 2.205 14.446 1.00 84.56 149 ILE A C 1
ATOM 1255 O O . ILE A 1 149 ? -12.287 2.853 14.589 1.00 84.56 149 ILE A O 1
ATOM 1259 N N . LYS A 1 150 ? -10.048 2.704 14.726 1.00 87.50 150 LYS A N 1
ATOM 1260 C CA . LYS A 1 150 ? -9.784 4.095 15.101 1.00 87.50 150 LYS A CA 1
ATOM 1261 C C . LYS A 1 150 ? -9.025 4.772 13.973 1.00 87.50 150 LYS A C 1
ATOM 1263 O O . LYS A 1 150 ? -7.936 4.337 13.612 1.00 87.50 150 LYS A O 1
ATOM 1268 N N . MET A 1 151 ? -9.601 5.827 13.408 1.00 85.44 151 MET A N 1
ATOM 1269 C CA . MET A 1 151 ? -8.878 6.692 12.481 1.00 85.44 151 MET A CA 1
ATOM 1270 C C . MET A 1 151 ? -8.014 7.650 13.301 1.00 85.44 151 MET A C 1
ATOM 1272 O O . MET A 1 151 ? -8.537 8.520 13.996 1.00 85.44 151 MET A O 1
ATOM 1276 N N . ASN A 1 152 ? -6.701 7.496 13.206 1.00 80.25 152 ASN A N 1
ATOM 1277 C CA . ASN A 1 152 ? -5.738 8.402 13.809 1.00 80.25 152 ASN A CA 1
ATOM 1278 C C . ASN A 1 152 ? -5.479 9.525 12.807 1.00 80.25 152 ASN A C 1
ATOM 1280 O O . ASN A 1 152 ? -4.606 9.426 11.942 1.00 80.25 152 ASN A O 1
ATOM 1284 N N . ARG A 1 153 ? -6.282 10.586 12.890 1.00 68.38 153 ARG A N 1
ATOM 1285 C CA . ARG A 1 153 ? -5.969 11.830 12.194 1.00 68.38 153 ARG A CA 1
ATOM 1286 C C . ARG A 1 153 ? -4.849 12.516 12.967 1.00 68.38 153 ARG A C 1
ATOM 1288 O O . ARG A 1 153 ? -5.023 12.839 14.137 1.00 68.38 153 ARG A O 1
ATOM 1295 N N . ASP A 1 154 ? -3.715 12.732 12.319 1.00 66.94 154 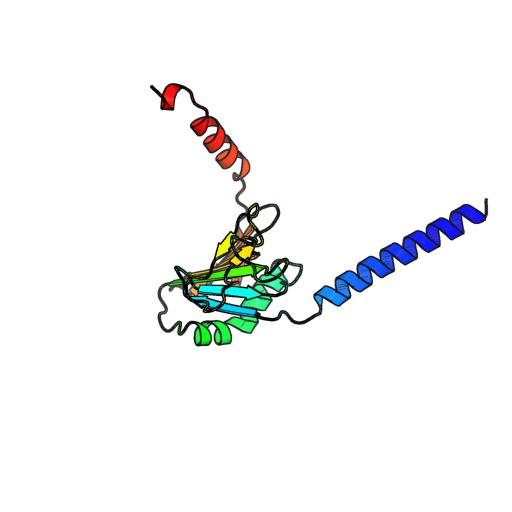ASP A N 1
ATOM 1296 C CA . ASP A 1 154 ? -2.666 13.581 12.871 1.00 66.94 154 ASP A CA 1
ATOM 1297 C C . ASP A 1 154 ? -3.105 15.046 12.764 1.00 66.94 154 ASP A C 1
ATOM 1299 O O . ASP A 1 154 ? -2.876 15.710 11.754 1.00 66.94 154 ASP A O 1
ATOM 1303 N N . GLU A 1 155 ? -3.810 15.536 13.786 1.00 62.28 155 GLU A N 1
ATOM 1304 C CA . GLU A 1 155 ? -4.341 16.907 13.829 1.00 62.28 155 GLU A CA 1
ATOM 1305 C C . GLU A 1 155 ? -3.242 17.977 13.719 1.00 62.28 155 GLU A C 1
ATOM 1307 O O . GLU A 1 155 ? -3.519 19.096 13.296 1.00 62.28 155 GLU A O 1
ATOM 1312 N N . HIS A 1 156 ? -1.989 17.617 14.012 1.00 63.25 156 HIS A N 1
ATOM 1313 C CA . HIS A 1 156 ? -0.834 18.513 13.991 1.00 63.25 156 HIS A CA 1
ATOM 1314 C C . HIS A 1 156 ? 0.128 18.251 12.827 1.00 63.25 156 HIS A C 1
ATOM 1316 O O . HIS A 1 156 ? 1.256 18.742 12.851 1.00 63.25 156 HIS A O 1
ATOM 1322 N N . PHE A 1 157 ? -0.288 17.508 11.796 1.00 70.19 157 PHE A N 1
ATOM 1323 C CA . PHE A 1 157 ? 0.583 17.189 10.660 1.00 70.19 157 PHE A CA 1
ATOM 1324 C C . PHE A 1 157 ? 1.216 18.442 10.039 1.00 70.19 157 PHE A C 1
ATOM 1326 O O . PHE A 1 157 ? 2.433 18.505 9.866 1.00 70.19 157 PHE A O 1
ATOM 1333 N N . PHE A 1 158 ? 0.399 19.462 9.759 1.00 70.38 158 PHE A N 1
ATOM 1334 C CA . PHE A 1 158 ? 0.869 20.711 9.161 1.00 70.38 158 PHE A CA 1
ATOM 1335 C C . PHE A 1 158 ? 1.794 21.498 10.087 1.00 70.38 158 PHE A C 1
ATOM 1337 O O . PHE A 1 158 ? 2.800 22.011 9.611 1.00 70.38 158 PHE A O 1
ATOM 1344 N N . GLU A 1 159 ? 1.507 21.529 11.388 1.00 74.00 159 GLU A N 1
ATOM 1345 C CA . GLU A 1 159 ? 2.365 22.191 12.377 1.00 74.00 159 GLU A CA 1
ATOM 1346 C C . GLU A 1 159 ? 3.735 21.513 12.453 1.00 74.00 159 GLU A C 1
ATOM 1348 O O . GLU A 1 159 ? 4.758 22.178 12.379 1.00 74.00 159 GLU A O 1
ATOM 1353 N N . ARG A 1 160 ? 3.790 20.174 12.455 1.00 73.81 160 ARG A N 1
ATOM 1354 C CA . ARG A 1 160 ? 5.074 19.451 12.448 1.00 73.81 160 ARG A CA 1
ATOM 1355 C C . ARG A 1 160 ? 5.860 19.656 11.161 1.00 73.81 160 ARG A C 1
ATOM 1357 O O . ARG A 1 160 ? 7.081 19.778 11.202 1.00 73.81 160 ARG A O 1
ATOM 1364 N N . VAL A 1 161 ? 5.190 19.666 10.008 1.00 76.69 161 VAL A N 1
ATOM 1365 C CA . VAL A 1 161 ? 5.847 19.965 8.727 1.00 76.69 161 VAL A CA 1
ATOM 1366 C C . VAL A 1 161 ? 6.384 21.393 8.737 1.00 76.69 161 VAL A C 1
ATOM 1368 O O . VAL A 1 161 ? 7.533 21.606 8.357 1.00 76.69 161 VAL A O 1
ATOM 1371 N N . TYR A 1 162 ? 5.590 22.351 9.208 1.00 79.12 162 TYR A N 1
ATOM 1372 C CA . TYR A 1 162 ? 5.993 23.744 9.324 1.00 79.12 162 TYR A CA 1
ATOM 1373 C C . TYR A 1 162 ? 7.183 23.914 10.275 1.00 79.12 162 TYR A C 1
ATOM 1375 O O . TYR A 1 162 ? 8.180 24.516 9.885 1.00 79.12 162 TYR A O 1
ATOM 1383 N N . ASP A 1 163 ? 7.140 23.306 11.459 1.00 82.31 163 ASP A N 1
ATOM 1384 C CA . ASP A 1 163 ? 8.226 23.333 12.441 1.00 82.31 163 ASP A CA 1
ATOM 1385 C C . ASP A 1 163 ? 9.516 22.723 11.884 1.00 82.31 163 ASP A C 1
ATOM 1387 O O . ASP A 1 163 ? 10.590 23.307 12.025 1.00 82.31 163 ASP A O 1
ATOM 1391 N N . ASN A 1 164 ? 9.426 21.585 11.188 1.00 81.25 164 ASN A N 1
ATOM 1392 C CA . ASN A 1 164 ? 10.583 20.949 10.553 1.00 81.25 164 ASN A CA 1
ATOM 1393 C C . ASN A 1 164 ? 11.178 21.824 9.441 1.00 81.25 164 ASN A C 1
ATOM 1395 O O . ASN A 1 164 ? 12.400 21.952 9.341 1.00 81.25 164 ASN A O 1
ATOM 1399 N N . VAL A 1 165 ? 10.332 22.454 8.618 1.00 84.19 165 VAL A N 1
ATOM 1400 C CA . VAL A 1 165 ? 10.789 23.401 7.593 1.00 84.19 165 VAL A CA 1
ATOM 1401 C C . VAL A 1 165 ? 11.470 24.595 8.257 1.00 84.19 165 VAL A C 1
ATOM 1403 O O . VAL A 1 165 ? 12.600 24.913 7.889 1.00 84.19 165 VAL A O 1
ATOM 1406 N N . MET A 1 166 ? 10.852 25.199 9.274 1.00 86.56 166 MET A N 1
ATOM 1407 C CA . MET A 1 166 ? 11.400 26.349 10.000 1.00 86.56 166 MET A CA 1
ATOM 1408 C C . MET A 1 166 ? 12.717 26.026 10.714 1.00 86.56 166 MET A C 1
ATOM 1410 O O . MET A 1 166 ? 13.628 26.852 10.717 1.00 86.56 166 MET A O 1
ATOM 1414 N N . GLN A 1 167 ? 12.874 24.813 11.247 1.00 83.12 167 GLN A N 1
ATOM 1415 C CA . GLN A 1 167 ? 14.146 24.347 11.803 1.00 83.12 167 GLN A CA 1
ATOM 1416 C C . GLN A 1 167 ? 15.215 24.145 10.725 1.00 83.12 167 GLN A C 1
ATOM 1418 O O . GLN A 1 167 ? 16.368 24.514 10.941 1.00 83.12 167 GLN A O 1
ATOM 1423 N N . SER A 1 168 ? 14.856 23.602 9.558 1.00 76.94 168 SER A N 1
ATOM 1424 C CA . SER A 1 168 ? 15.821 23.364 8.474 1.00 76.94 168 SER A CA 1
ATOM 1425 C C . SER A 1 168 ? 16.387 24.654 7.870 1.00 76.94 168 SER A C 1
ATOM 1427 O O . SER A 1 168 ? 17.527 24.668 7.418 1.00 76.94 168 SER A O 1
ATOM 1429 N N . ILE A 1 169 ? 15.621 25.747 7.903 1.00 83.81 169 ILE A N 1
ATOM 1430 C CA . ILE A 1 169 ? 16.038 27.056 7.380 1.00 83.81 169 ILE A CA 1
ATOM 1431 C C . ILE A 1 169 ? 16.553 28.006 8.468 1.00 83.81 169 ILE A C 1
ATOM 1433 O O . ILE A 1 169 ? 16.860 29.159 8.165 1.00 83.81 169 ILE A O 1
ATOM 1437 N N . ASN A 1 170 ? 16.651 27.553 9.724 1.00 80.00 170 ASN A N 1
ATOM 1438 C CA . ASN A 1 170 ? 17.163 28.373 10.815 1.00 80.00 170 ASN A CA 1
ATOM 1439 C C . ASN A 1 170 ? 18.668 28.648 10.601 1.00 80.00 170 ASN A C 1
ATOM 1441 O O . ASN A 1 170 ? 19.469 27.711 10.677 1.00 80.00 170 ASN A O 1
ATOM 1445 N N . PRO A 1 171 ? 19.087 29.911 10.383 1.00 70.50 171 PRO A N 1
ATOM 1446 C CA . PRO A 1 171 ? 20.485 30.241 10.097 1.00 70.50 171 PRO A CA 1
ATOM 1447 C C . PRO A 1 171 ? 21.442 29.897 11.248 1.00 70.50 171 PRO A C 1
ATOM 1449 O O . PRO A 1 171 ? 22.639 29.754 11.022 1.00 70.50 171 PRO A O 1
ATOM 1452 N N . LEU A 1 172 ? 20.924 29.746 12.474 1.00 70.12 172 LEU A N 1
ATOM 1453 C CA . LEU A 1 172 ? 21.700 29.376 13.662 1.00 70.12 172 LEU A CA 1
ATOM 1454 C C . LEU A 1 172 ? 22.147 27.906 13.673 1.00 70.12 172 LEU A C 1
ATOM 1456 O O . LEU A 1 172 ? 23.019 27.561 14.457 1.00 70.12 172 LEU A O 1
ATOM 1460 N N . ASN A 1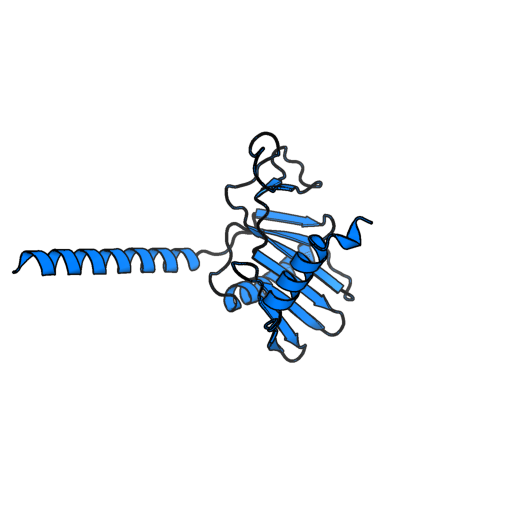 173 ? 21.584 27.049 12.816 1.00 61.50 173 ASN A N 1
ATOM 1461 C CA . ASN A 1 173 ? 21.975 25.636 12.720 1.00 61.50 173 ASN A CA 1
ATOM 1462 C C . ASN A 1 173 ? 23.226 25.406 11.850 1.00 61.50 173 ASN A C 1
ATOM 1464 O O . ASN A 1 173 ? 23.679 24.271 11.716 1.00 61.50 173 ASN A O 1
ATOM 1468 N N . TYR A 1 174 ? 23.766 26.470 11.247 1.00 61.00 174 TYR A N 1
ATOM 1469 C CA . TYR A 1 174 ? 24.945 26.447 10.373 1.00 61.00 174 TYR A CA 1
ATOM 1470 C C . TYR A 1 174 ? 26.132 27.257 10.938 1.00 61.00 174 TYR A C 1
ATOM 1472 O O . TYR A 1 174 ? 27.092 27.515 10.209 1.00 61.00 174 TYR A O 1
ATOM 1480 N N . LEU A 1 175 ? 26.056 27.663 12.211 1.00 51.75 175 LEU A N 1
ATOM 1481 C CA . LEU A 1 175 ? 27.108 28.331 12.989 1.00 51.75 175 LEU A CA 1
ATOM 1482 C C . LEU A 1 175 ? 27.609 27.399 14.095 1.00 51.75 175 LEU A C 1
ATOM 1484 O O . LEU A 1 175 ? 28.826 27.451 14.378 1.00 51.75 175 LEU A O 1
#